Protein AF-A0A937XR50-F1 (afdb_monomer_lite)

Secondary structure (DSSP, 8-state):
---PPPGGG-----PPPGGGS----HHHHHS-B-S----S-----S-SB---PPPPPSS-------HHHHHHHT--

Sequence (76 aa):
MNSALPEFLAADAGRRELRDLPFDNSFVSELPGDPELRNAPRAVRNACYTRVAPTPVAGPRLLAWSDAAGALLGIA

Foldseek 3Di:
DDPDDPCLPDDPPPADDPVPQDDDPCVVVPFAEDPDADPDDDDDPRGPYHDYDDDDDPPDDDDDDDVVVCSSRRHD

pLDDT: mean 85.47, std 17.6, range [39.03, 98.12]

Structure (mmCIF, N/CA/C/O backbone):
data_AF-A0A937XR50-F1
#
_entry.id   AF-A0A937XR50-F1
#
loop_
_atom_site.group_PDB
_atom_site.id
_atom_site.type_symbol
_atom_site.label_atom_id
_atom_site.label_alt_id
_atom_site.label_comp_id
_atom_site.label_asym_id
_atom_site.label_entity_id
_atom_site.label_seq_id
_atom_site.pdbx_PDB_ins_code
_atom_site.Cartn_x
_atom_site.Cartn_y
_atom_site.Cartn_z
_atom_site.occupancy
_atom_site.B_iso_or_equiv
_atom_site.auth_seq_id
_atom_site.auth_comp_id
_atom_site.auth_asym_id
_atom_site.auth_atom_id
_atom_site.pdbx_PDB_model_num
ATOM 1 N N . MET A 1 1 ? -5.731 -30.029 27.167 1.00 41.62 1 MET A N 1
ATOM 2 C CA . MET A 1 1 ? -5.121 -29.451 25.951 1.00 41.62 1 MET A CA 1
ATOM 3 C C . MET A 1 1 ? -5.576 -28.008 25.868 1.00 41.62 1 MET A C 1
ATOM 5 O O . MET A 1 1 ? -6.615 -27.716 25.297 1.00 41.62 1 MET A O 1
ATOM 9 N N . ASN A 1 2 ? -4.872 -27.147 26.599 1.00 39.03 2 ASN A N 1
ATOM 10 C CA . ASN A 1 2 ? -5.189 -25.732 26.713 1.00 39.03 2 ASN A CA 1
ATOM 11 C C . ASN A 1 2 ? -4.683 -25.053 25.437 1.00 39.03 2 ASN A C 1
ATOM 13 O O . ASN A 1 2 ? -3.488 -24.792 25.320 1.00 39.03 2 ASN A O 1
ATOM 17 N N . SER A 1 3 ? -5.556 -24.869 24.448 1.00 48.53 3 SER A N 1
ATOM 18 C CA . SER A 1 3 ? -5.216 -24.090 23.259 1.00 48.53 3 SER A CA 1
ATOM 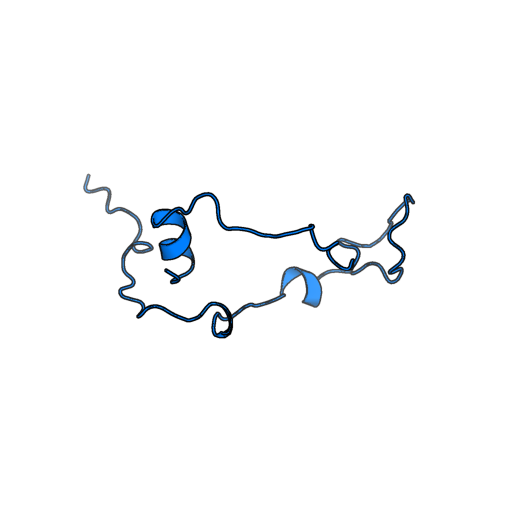19 C C . SER A 1 3 ? -5.308 -22.621 23.651 1.00 48.53 3 SER A C 1
ATOM 21 O O . SER A 1 3 ? -6.360 -22.001 23.516 1.00 48.53 3 SER A O 1
ATOM 23 N N . ALA A 1 4 ? -4.225 -22.093 24.221 1.00 52.34 4 ALA A N 1
ATOM 24 C CA . ALA A 1 4 ? -4.057 -20.657 24.353 1.00 52.34 4 ALA A CA 1
ATOM 25 C C . ALA A 1 4 ? -4.152 -20.064 22.942 1.00 52.34 4 ALA A C 1
ATOM 27 O O . ALA A 1 4 ? -3.431 -20.483 22.033 1.00 52.34 4 ALA A O 1
ATOM 28 N N . LEU A 1 5 ? -5.096 -19.145 22.746 1.00 48.62 5 LEU A N 1
ATOM 29 C CA . LEU A 1 5 ? -5.091 -18.270 21.580 1.00 48.62 5 LEU A CA 1
ATOM 30 C C . LEU A 1 5 ? -3.705 -17.602 21.511 1.00 48.62 5 LEU A C 1
ATOM 32 O O . LEU A 1 5 ? -3.164 -17.265 22.567 1.00 48.62 5 LEU A O 1
ATOM 36 N N . PRO A 1 6 ? -3.099 -17.441 20.321 1.00 44.09 6 PRO A N 1
ATOM 37 C CA . PRO A 1 6 ? -1.796 -16.794 20.214 1.00 44.09 6 PRO A CA 1
ATOM 38 C C . PRO A 1 6 ? -1.843 -15.402 20.866 1.00 44.09 6 PRO A C 1
ATOM 40 O O . PRO A 1 6 ? -2.815 -14.669 20.688 1.00 44.09 6 PRO A O 1
ATOM 43 N N . GLU A 1 7 ? -0.780 -15.034 21.590 1.00 50.88 7 GLU A N 1
ATOM 44 C CA . GLU A 1 7 ? -0.587 -13.762 22.323 1.00 50.88 7 GLU A CA 1
ATOM 45 C C . GLU A 1 7 ? -0.743 -12.482 21.476 1.00 50.88 7 GLU A C 1
ATOM 47 O O . GLU A 1 7 ? -0.644 -11.377 21.999 1.00 50.88 7 GLU A O 1
ATOM 52 N N . PHE A 1 8 ? -1.058 -12.585 20.182 1.00 50.09 8 PHE A N 1
ATOM 53 C CA . PHE A 1 8 ? -1.345 -11.439 19.315 1.00 50.09 8 PHE A CA 1
ATOM 54 C C . PHE A 1 8 ? -2.567 -10.614 19.774 1.00 50.09 8 PHE A C 1
ATOM 56 O O . PHE A 1 8 ? -2.783 -9.502 19.306 1.00 50.09 8 PHE A O 1
ATOM 63 N N . LEU A 1 9 ? -3.359 -11.148 20.710 1.00 47.06 9 LEU A N 1
ATOM 64 C CA . LEU A 1 9 ? -4.495 -10.487 21.362 1.00 47.06 9 LEU A CA 1
ATOM 65 C C . LEU A 1 9 ? -4.146 -9.832 22.710 1.00 47.06 9 LEU A C 1
ATOM 67 O O . LEU A 1 9 ? -5.046 -9.517 23.485 1.00 47.06 9 LEU A O 1
ATOM 71 N N . ALA A 1 10 ? -2.866 -9.623 23.016 1.00 48.75 10 ALA A N 1
ATOM 72 C CA . ALA A 1 10 ? -2.452 -8.862 24.189 1.00 48.75 10 ALA A CA 1
ATOM 73 C C . ALA A 1 10 ? -1.612 -7.654 23.774 1.00 48.75 10 ALA A C 1
ATOM 75 O O . ALA A 1 10 ? -0.402 -7.603 23.973 1.00 48.75 10 ALA A O 1
ATOM 76 N N . ALA A 1 11 ? -2.280 -6.645 23.227 1.00 49.03 11 ALA A N 1
ATOM 77 C CA . ALA A 1 11 ? -1.756 -5.296 23.274 1.00 49.03 11 ALA A CA 1
ATOM 78 C C . ALA A 1 11 ? -2.881 -4.346 23.678 1.00 49.03 11 ALA A C 1
ATOM 80 O O . ALA A 1 11 ? -3.681 -3.912 22.852 1.00 49.03 11 ALA A O 1
ATOM 81 N N . ASP A 1 12 ? -2.875 -3.958 24.951 1.00 55.50 12 ASP A N 1
ATOM 82 C CA . ASP A 1 12 ? -3.246 -2.596 25.332 1.00 55.50 12 ASP A CA 1
ATOM 83 C C . ASP A 1 12 ? -2.163 -1.647 24.779 1.00 55.50 12 ASP A C 1
ATOM 85 O O . ASP A 1 12 ? -1.364 -1.050 25.497 1.00 55.50 12 ASP A O 1
ATOM 89 N N . ALA A 1 13 ? -2.038 -1.611 23.451 1.00 57.62 13 ALA A N 1
ATOM 90 C CA . ALA A 1 13 ? -1.282 -0.589 22.760 1.00 57.62 13 ALA A CA 1
ATOM 91 C C . ALA A 1 13 ? -2.219 0.608 22.708 1.00 57.62 13 ALA A C 1
ATOM 93 O O . ALA A 1 13 ? -3.192 0.601 21.951 1.00 57.62 13 ALA A O 1
ATOM 94 N N . GLY A 1 14 ? -1.951 1.602 23.557 1.00 63.22 14 GLY A N 1
ATOM 95 C CA . GLY A 1 14 ? -2.667 2.871 23.539 1.00 63.22 14 GLY A CA 1
ATOM 96 C C . GLY A 1 14 ? -2.896 3.323 22.098 1.00 63.22 14 GLY A C 1
ATOM 97 O O . GLY A 1 14 ? -1.983 3.262 21.272 1.00 63.22 14 GLY A O 1
ATOM 98 N N . ARG A 1 15 ? -4.144 3.685 21.791 1.00 73.69 15 ARG A N 1
ATOM 99 C CA . ARG A 1 15 ? -4.593 4.014 20.433 1.00 73.69 15 ARG A CA 1
ATOM 100 C C . ARG A 1 15 ? -3.620 4.992 19.785 1.00 73.69 15 ARG A C 1
ATOM 102 O O . ARG A 1 15 ? -3.314 6.032 20.369 1.00 73.69 15 ARG A O 1
ATOM 109 N N . ARG A 1 16 ? -3.147 4.652 18.587 1.00 84.12 16 ARG A N 1
ATOM 110 C CA . ARG A 1 16 ? -2.270 5.520 17.799 1.00 84.12 16 ARG A CA 1
ATOM 111 C C . ARG A 1 16 ? -3.074 6.207 16.711 1.00 84.12 16 ARG A C 1
ATOM 113 O O . ARG A 1 16 ? -3.977 5.614 16.126 1.00 84.12 16 ARG A O 1
ATOM 120 N N . GLU A 1 17 ? -2.708 7.446 16.419 1.00 88.06 17 GLU A N 1
ATOM 121 C CA . GLU A 1 17 ? -3.180 8.128 15.222 1.00 88.06 17 GLU A CA 1
ATOM 122 C C . GLU A 1 17 ? -2.629 7.421 13.978 1.00 88.06 17 GLU A C 1
ATOM 124 O O . GLU A 1 17 ? -1.482 6.970 13.961 1.00 88.06 17 GLU A O 1
ATOM 129 N N . LEU A 1 18 ? -3.417 7.368 12.900 1.00 89.62 18 LEU A N 1
ATOM 130 C CA . LEU A 1 18 ? -3.031 6.689 11.653 1.00 89.62 18 LEU A CA 1
ATOM 131 C C . LEU A 1 18 ? -1.680 7.183 11.097 1.00 89.62 18 LEU A C 1
ATOM 133 O O . LEU A 1 18 ? -0.934 6.415 10.496 1.00 89.62 18 LEU A O 1
ATOM 137 N N . ARG A 1 19 ? -1.368 8.468 11.306 1.00 90.69 19 ARG A N 1
ATOM 138 C CA . ARG A 1 19 ? -0.132 9.115 10.834 1.00 90.69 19 ARG A CA 1
ATOM 139 C C . ARG A 1 19 ? 1.126 8.697 11.601 1.00 90.69 19 ARG A C 1
ATOM 141 O O . ARG A 1 19 ? 2.218 8.880 11.079 1.00 90.69 19 ARG A O 1
ATOM 148 N N . ASP A 1 20 ? 0.961 8.162 12.810 1.00 89.75 20 ASP A N 1
ATOM 149 C CA . ASP A 1 20 ? 2.058 7.797 13.713 1.00 89.75 20 ASP A CA 1
ATOM 150 C C . ASP A 1 20 ? 2.331 6.286 13.697 1.00 89.75 20 ASP A C 1
ATOM 152 O O . ASP A 1 20 ? 3.168 5.781 14.451 1.00 89.75 20 ASP A O 1
ATOM 156 N N . LEU A 1 21 ? 1.618 5.535 12.849 1.00 90.56 21 LEU A N 1
ATOM 157 C CA . LEU A 1 21 ? 1.858 4.110 12.694 1.00 90.56 21 LEU A CA 1
ATOM 158 C C . LEU A 1 21 ? 3.220 3.861 12.031 1.00 90.56 21 LEU A C 1
ATO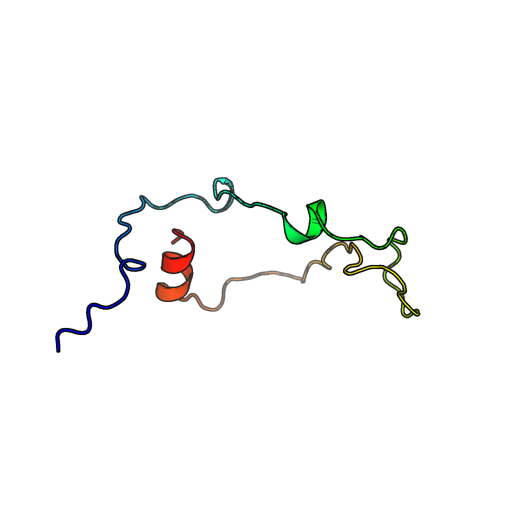M 160 O O . LEU A 1 21 ? 3.504 4.433 10.975 1.00 90.56 21 LEU A O 1
ATOM 164 N N . PRO A 1 22 ? 4.051 2.964 12.593 1.00 90.75 22 PRO A N 1
ATOM 165 C CA . PRO A 1 22 ? 5.267 2.543 11.921 1.00 90.75 22 PRO A CA 1
ATOM 166 C C . PRO A 1 22 ? 4.893 1.777 10.648 1.00 90.75 22 PRO A C 1
ATOM 168 O O . PRO A 1 22 ? 4.150 0.797 10.701 1.00 90.75 22 PRO A O 1
ATOM 171 N N . PHE A 1 23 ? 5.422 2.218 9.509 1.00 91.88 23 PHE A N 1
ATOM 172 C CA . PHE A 1 23 ? 5.253 1.534 8.233 1.00 91.88 23 PHE A CA 1
ATOM 173 C C . PHE A 1 23 ? 6.619 1.262 7.615 1.00 91.88 23 PHE A C 1
ATOM 175 O O . PHE A 1 23 ? 7.348 2.191 7.265 1.00 91.88 23 PHE A O 1
ATOM 182 N N . ASP A 1 24 ? 6.953 -0.018 7.482 1.00 95.06 24 ASP A N 1
ATOM 183 C CA . ASP A 1 24 ? 8.164 -0.461 6.807 1.00 95.06 24 ASP A CA 1
ATOM 184 C C . ASP A 1 24 ? 7.829 -0.923 5.384 1.00 95.06 24 ASP A C 1
ATOM 186 O O . ASP A 1 24 ? 6.998 -1.803 5.166 1.00 95.06 24 ASP A O 1
ATOM 190 N N . ASN A 1 25 ? 8.491 -0.313 4.404 1.00 95.50 25 ASN A N 1
ATOM 191 C CA . ASN A 1 25 ? 8.308 -0.588 2.982 1.00 95.50 25 ASN A CA 1
ATOM 192 C C . ASN A 1 25 ? 9.267 -1.686 2.483 1.00 95.50 25 ASN A C 1
ATOM 194 O O . ASN A 1 25 ? 9.715 -1.614 1.339 1.00 95.50 25 ASN A O 1
ATOM 198 N N . SER A 1 26 ? 9.608 -2.681 3.307 1.00 97.38 26 SER A N 1
ATOM 199 C CA . SER A 1 26 ? 10.647 -3.688 3.015 1.00 97.38 26 SER A CA 1
ATOM 200 C C . SER A 1 26 ? 10.499 -4.344 1.638 1.00 97.38 26 SER A C 1
ATOM 202 O O . SER A 1 26 ? 11.458 -4.380 0.876 1.00 97.38 26 SER A O 1
ATOM 204 N N . PHE A 1 27 ? 9.284 -4.729 1.230 1.00 97.38 27 PHE A N 1
ATOM 205 C CA . PHE A 1 27 ? 9.026 -5.278 -0.111 1.00 97.38 27 PHE A CA 1
ATOM 206 C C . PHE A 1 27 ? 9.471 -4.336 -1.245 1.00 97.38 27 PHE A C 1
ATOM 208 O O . PHE A 1 27 ? 10.058 -4.768 -2.232 1.00 97.38 27 PHE A O 1
ATOM 215 N N . VAL A 1 28 ? 9.192 -3.037 -1.114 1.00 96.56 28 VAL A N 1
ATOM 216 C CA . VAL A 1 28 ? 9.559 -2.020 -2.112 1.00 96.56 28 VAL A CA 1
ATOM 217 C C . VAL A 1 28 ? 11.056 -1.708 -2.039 1.00 96.56 28 VAL A C 1
ATOM 219 O O . VAL A 1 28 ? 11.679 -1.471 -3.073 1.00 96.56 28 VAL A O 1
ATOM 222 N N . SER A 1 29 ? 11.625 -1.694 -0.834 1.00 97.06 29 SER A N 1
ATOM 223 C CA . SER A 1 29 ? 13.031 -1.363 -0.587 1.00 97.06 29 SER A CA 1
ATOM 224 C C . SER A 1 29 ? 13.994 -2.473 -1.007 1.00 97.06 29 SER A C 1
ATOM 226 O O . SER A 1 29 ? 15.100 -2.178 -1.452 1.00 97.06 29 SER A O 1
ATOM 228 N N . GLU A 1 30 ? 13.590 -3.735 -0.869 1.00 98.12 30 GLU A N 1
ATOM 229 C CA . GLU A 1 30 ? 14.477 -4.894 -1.021 1.00 98.12 30 GLU A CA 1
ATOM 230 C C . GLU A 1 30 ? 14.320 -5.613 -2.364 1.00 98.12 30 GLU A C 1
ATOM 232 O O . GLU A 1 30 ? 15.235 -6.321 -2.788 1.00 98.12 30 GLU A O 1
ATOM 237 N N . LEU A 1 31 ? 13.187 -5.442 -3.055 1.00 97.88 31 LEU A N 1
ATOM 238 C CA . LEU A 1 31 ? 12.915 -6.152 -4.305 1.00 97.88 31 LEU A CA 1
ATOM 239 C C . LEU A 1 31 ? 13.052 -5.258 -5.547 1.00 97.88 31 LEU A C 1
ATOM 241 O O . LEU A 1 31 ? 12.832 -4.046 -5.473 1.00 97.88 31 LEU A O 1
ATOM 245 N N . PRO A 1 32 ? 13.364 -5.846 -6.722 1.00 97.88 32 PRO A N 1
ATOM 246 C CA . PRO A 1 32 ? 13.475 -5.100 -7.970 1.00 97.88 32 PRO A CA 1
ATOM 247 C C . PRO A 1 32 ? 12.173 -4.375 -8.330 1.00 97.88 32 PRO A C 1
ATOM 249 O O . PRO A 1 32 ? 11.150 -5.000 -8.613 1.00 97.88 32 PRO A O 1
ATOM 252 N N . GLY A 1 33 ? 12.221 -3.046 -8.342 1.00 97.19 33 GLY A N 1
ATOM 253 C CA . GLY A 1 33 ? 11.146 -2.196 -8.838 1.00 97.19 33 GLY A CA 1
ATOM 254 C C . GLY A 1 33 ? 11.261 -1.957 -10.338 1.00 97.19 33 GLY A C 1
ATOM 255 O O . GLY A 1 33 ? 12.352 -1.909 -10.905 1.00 97.19 33 GLY A O 1
ATOM 256 N N . ASP A 1 34 ? 10.122 -1.773 -10.984 1.00 97.19 34 ASP A N 1
ATOM 257 C CA . ASP A 1 34 ? 10.054 -1.352 -12.372 1.00 97.19 34 ASP A CA 1
ATOM 258 C C . ASP A 1 34 ? 10.533 0.103 -12.512 1.00 97.19 34 ASP A C 1
ATOM 260 O O . ASP A 1 34 ? 9.999 0.980 -11.820 1.00 97.19 34 ASP A O 1
ATOM 264 N N . PRO A 1 35 ? 11.516 0.395 -13.384 1.00 94.38 35 PRO A N 1
ATOM 265 C CA . PRO A 1 35 ? 11.979 1.763 -13.602 1.00 94.38 35 PRO A CA 1
ATOM 266 C C . PRO A 1 35 ? 10.948 2.637 -14.333 1.00 94.38 35 PRO A C 1
ATOM 268 O O . PRO A 1 35 ? 11.042 3.862 -14.279 1.00 94.38 35 PRO A O 1
ATOM 271 N N . GLU A 1 36 ? 9.982 2.039 -15.036 1.00 95.19 36 GLU A N 1
ATOM 272 C CA . GLU A 1 36 ? 8.942 2.772 -15.755 1.00 95.19 36 GLU A CA 1
ATOM 273 C C . GLU A 1 36 ? 7.752 3.089 -14.837 1.00 95.19 36 GLU A C 1
ATOM 275 O O . GLU A 1 36 ? 7.137 2.192 -14.267 1.00 95.19 36 GLU A O 1
ATOM 280 N N . LEU A 1 37 ? 7.381 4.370 -14.756 1.00 92.88 37 LEU A N 1
ATOM 281 C CA . LEU A 1 37 ? 6.323 4.886 -13.875 1.00 92.88 37 LEU A CA 1
ATOM 282 C C . LEU A 1 37 ? 4.988 5.121 -14.596 1.00 92.88 37 LEU A C 1
ATOM 284 O O . LEU A 1 37 ? 3.975 5.418 -13.958 1.00 92.88 37 LEU A O 1
ATOM 288 N N . ARG A 1 38 ? 4.957 5.019 -15.931 1.00 92.56 38 ARG A N 1
ATOM 289 C CA . ARG A 1 38 ? 3.719 5.155 -16.704 1.00 92.56 38 ARG A CA 1
ATOM 290 C C . ARG A 1 38 ? 2.753 4.022 -16.369 1.00 92.56 38 ARG A C 1
ATOM 292 O O . ARG A 1 38 ? 3.055 2.846 -16.574 1.00 92.56 38 ARG A O 1
ATOM 299 N N . ASN A 1 39 ? 1.553 4.404 -15.945 1.00 93.19 39 ASN A N 1
ATOM 300 C CA . ASN A 1 39 ? 0.441 3.487 -15.737 1.00 93.19 39 ASN A CA 1
ATOM 301 C C . ASN A 1 39 ? -0.254 3.182 -17.077 1.00 93.19 39 ASN A C 1
ATOM 303 O O . ASN A 1 39 ? -1.226 3.836 -17.451 1.00 93.19 39 ASN A O 1
ATOM 307 N N . ALA A 1 40 ? 0.301 2.233 -17.834 1.00 93.19 40 ALA A N 1
ATOM 308 C CA . ALA A 1 40 ? -0.234 1.780 -19.116 1.00 93.19 40 ALA A CA 1
ATOM 309 C C . ALA A 1 40 ? -0.023 0.264 -19.298 1.00 93.19 40 ALA A C 1
ATOM 311 O O . ALA A 1 40 ? 0.971 -0.270 -18.798 1.00 93.19 40 ALA A O 1
ATOM 312 N N . PRO A 1 41 ? -0.901 -0.439 -20.043 1.00 94.00 41 PRO A N 1
ATOM 313 C CA . PRO A 1 41 ? -0.719 -1.860 -20.331 1.00 94.00 41 PRO A CA 1
ATOM 314 C C . PRO A 1 41 ? 0.586 -2.135 -21.092 1.00 94.00 41 PRO A C 1
ATOM 316 O O . PRO A 1 41 ? 0.821 -1.567 -22.159 1.00 94.00 41 PRO A O 1
ATOM 319 N N . ARG A 1 42 ? 1.430 -3.026 -20.558 1.00 94.69 42 ARG A N 1
ATOM 320 C CA . ARG A 1 42 ? 2.673 -3.500 -21.191 1.00 94.69 42 ARG A CA 1
ATOM 321 C C . ARG A 1 42 ? 3.182 -4.780 -20.533 1.00 94.69 42 ARG A C 1
ATOM 323 O O . ARG A 1 42 ? 2.728 -5.157 -19.458 1.00 94.69 42 ARG A O 1
ATOM 330 N N . ALA A 1 43 ? 4.183 -5.407 -21.145 1.00 95.38 43 ALA A N 1
ATOM 331 C CA . ALA A 1 43 ? 4.956 -6.449 -20.480 1.00 95.38 43 ALA A CA 1
ATOM 332 C C . ALA A 1 43 ? 5.901 -5.829 -19.434 1.00 95.38 43 ALA A C 1
ATOM 334 O O . ALA A 1 43 ? 6.681 -4.928 -19.749 1.00 95.38 43 ALA A O 1
ATOM 335 N N . VAL A 1 44 ? 5.849 -6.343 -18.206 1.00 95.00 44 VAL A N 1
ATOM 336 C CA . VAL A 1 44 ? 6.757 -5.991 -17.107 1.00 95.00 44 VAL A CA 1
ATOM 337 C C . VAL A 1 44 ? 7.693 -7.179 -16.902 1.00 95.00 44 VAL A C 1
ATOM 339 O O . VAL A 1 44 ? 7.240 -8.278 -16.595 1.00 95.00 44 VAL A O 1
ATOM 342 N N . ARG A 1 45 ? 8.992 -6.996 -17.144 1.00 95.19 45 ARG A N 1
ATOM 343 C CA . ARG A 1 45 ? 10.009 -8.051 -17.001 1.00 95.19 45 ARG A CA 1
ATOM 344 C C . ARG A 1 45 ? 11.047 -7.605 -15.982 1.00 95.19 45 ARG A C 1
ATOM 346 O O . ARG A 1 45 ? 11.356 -6.421 -15.923 1.00 95.19 45 ARG A O 1
ATOM 353 N N . ASN A 1 46 ? 11.609 -8.559 -15.242 1.00 96.25 46 ASN A N 1
ATOM 354 C CA . ASN A 1 46 ? 12.678 -8.335 -14.259 1.00 96.25 46 ASN A CA 1
ATOM 355 C C . ASN A 1 46 ? 12.321 -7.347 -13.128 1.00 96.25 46 ASN A C 1
ATOM 357 O O . ASN A 1 46 ? 13.215 -6.752 -12.534 1.00 96.25 46 ASN A O 1
ATOM 361 N N . ALA A 1 47 ? 11.033 -7.180 -12.826 1.00 97.38 47 ALA A N 1
ATOM 362 C CA . ALA A 1 47 ? 10.538 -6.348 -11.736 1.00 97.38 47 ALA A CA 1
ATOM 363 C C . ALA A 1 47 ? 9.427 -7.079 -10.972 1.00 97.38 47 ALA A C 1
ATOM 365 O O . ALA A 1 47 ? 8.645 -7.825 -11.565 1.00 97.38 47 ALA A O 1
ATOM 366 N N . CYS A 1 48 ? 9.361 -6.850 -9.663 1.00 97.44 48 CYS A N 1
ATOM 367 C CA . CYS A 1 48 ? 8.357 -7.397 -8.751 1.00 97.44 48 CYS A CA 1
ATOM 368 C C . CYS A 1 48 ? 7.160 -6.455 -8.565 1.00 97.44 48 CYS A C 1
ATOM 370 O O . CYS A 1 48 ? 6.083 -6.904 -8.184 1.00 97.44 48 CYS A O 1
ATOM 372 N N . TYR A 1 49 ? 7.338 -5.156 -8.818 1.00 96.25 49 TYR A N 1
ATOM 373 C CA . TYR A 1 49 ? 6.289 -4.148 -8.686 1.00 96.25 49 TYR A CA 1
ATOM 374 C C . TYR A 1 49 ? 6.529 -2.960 -9.620 1.00 96.25 49 TYR A C 1
ATOM 376 O O . TYR A 1 49 ? 7.664 -2.680 -9.995 1.00 96.25 49 TYR A O 1
ATOM 384 N N . THR A 1 50 ? 5.469 -2.208 -9.915 1.00 95.56 50 THR A N 1
ATOM 385 C CA . THR A 1 50 ? 5.528 -0.906 -10.594 1.00 95.56 50 THR A CA 1
ATOM 386 C C . THR A 1 50 ? 4.913 0.149 -9.683 1.00 95.56 50 THR A C 1
ATOM 388 O O . THR A 1 50 ? 3.844 -0.070 -9.112 1.00 95.56 50 THR A O 1
ATOM 391 N N . ARG A 1 51 ? 5.576 1.298 -9.523 1.00 95.38 51 ARG A N 1
ATOM 392 C CA . ARG A 1 51 ? 5.039 2.398 -8.709 1.00 95.38 51 ARG A CA 1
ATOM 393 C C . ARG A 1 51 ? 3.952 3.135 -9.480 1.00 95.38 51 ARG A C 1
ATOM 395 O O . ARG A 1 51 ? 4.150 3.506 -10.633 1.00 95.38 51 ARG A O 1
ATOM 402 N N . VAL A 1 52 ? 2.831 3.393 -8.815 1.00 93.88 52 VAL A N 1
ATOM 403 C CA . VAL A 1 52 ? 1.704 4.151 -9.365 1.00 93.88 52 VAL A CA 1
ATOM 404 C C . VAL A 1 52 ? 1.159 5.113 -8.3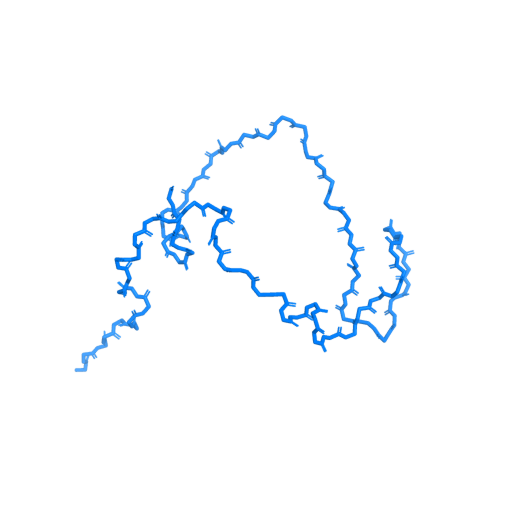17 1.00 93.88 52 VAL A C 1
ATOM 406 O O . VAL A 1 52 ? 1.201 4.829 -7.120 1.00 93.88 52 VAL A O 1
ATOM 409 N N . ALA A 1 53 ? 0.628 6.247 -8.767 1.00 93.31 53 ALA A N 1
ATOM 410 C CA . ALA A 1 53 ? -0.159 7.122 -7.911 1.00 93.31 53 ALA A CA 1
ATOM 411 C C . ALA A 1 53 ? -1.598 6.578 -7.815 1.00 93.31 53 ALA A C 1
ATOM 413 O O . ALA A 1 53 ? -2.203 6.300 -8.858 1.00 93.31 53 ALA A O 1
ATOM 414 N N . PRO A 1 54 ? -2.173 6.429 -6.606 1.00 93.56 54 PRO A N 1
ATOM 415 C CA . PRO A 1 54 ? -3.586 6.106 -6.455 1.00 93.56 54 PRO A CA 1
ATOM 416 C C . PRO A 1 54 ? -4.458 7.156 -7.145 1.00 93.56 54 PRO A C 1
ATOM 418 O O . PRO A 1 54 ? -4.176 8.351 -7.072 1.00 93.56 54 PRO A O 1
ATOM 421 N N . THR A 1 55 ? -5.536 6.725 -7.798 1.00 94.19 55 THR A N 1
ATOM 422 C CA . THR A 1 55 ? -6.533 7.649 -8.354 1.00 94.19 55 THR A CA 1
ATOM 423 C C . THR A 1 55 ? -7.525 8.033 -7.251 1.00 94.19 55 THR A C 1
ATOM 425 O O . THR A 1 55 ? -8.202 7.141 -6.734 1.00 94.19 55 THR A O 1
ATOM 428 N N . PRO A 1 56 ? -7.633 9.316 -6.858 1.00 95.75 56 PRO A N 1
ATOM 429 C CA . PRO A 1 56 ? -8.594 9.742 -5.847 1.00 95.75 56 PRO A CA 1
ATOM 430 C C . PRO A 1 56 ? -10.034 9.489 -6.299 1.00 95.75 56 PRO A C 1
ATOM 432 O O . PRO A 1 56 ? -10.383 9.722 -7.456 1.00 95.75 56 PRO A O 1
ATOM 435 N N . VAL A 1 57 ? -10.883 9.050 -5.374 1.00 95.81 57 VAL A N 1
ATOM 436 C CA . VAL A 1 57 ? -12.321 8.893 -5.621 1.00 95.81 57 VAL A CA 1
ATOM 437 C C . VAL A 1 57 ? -13.073 10.184 -5.295 1.00 95.81 57 VAL A C 1
ATOM 439 O O . VAL A 1 57 ? -12.674 10.944 -4.411 1.00 95.81 57 VAL A O 1
ATOM 442 N N . ALA A 1 58 ? -14.183 10.434 -5.989 1.00 97.00 58 ALA A N 1
ATOM 443 C CA . ALA A 1 58 ? -15.031 11.592 -5.722 1.00 97.00 58 ALA A CA 1
ATOM 444 C C . ALA A 1 58 ? -15.826 11.409 -4.416 1.00 97.00 58 ALA A C 1
ATOM 446 O O . ALA A 1 58 ? -16.538 10.420 -4.253 1.00 97.00 58 ALA A O 1
ATOM 447 N N . GLY A 1 59 ? -15.731 12.382 -3.504 1.00 96.50 59 GLY A N 1
ATOM 448 C CA . GLY A 1 59 ? -16.526 12.434 -2.269 1.00 96.50 59 GLY A CA 1
ATOM 449 C C . GLY A 1 59 ? -16.354 11.224 -1.33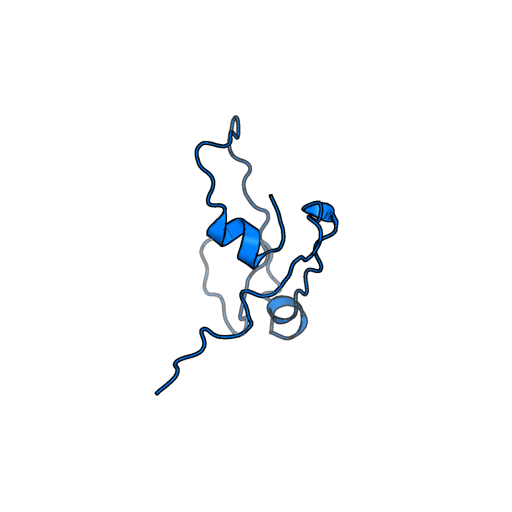5 1.00 96.50 59 GLY A C 1
ATOM 450 O O . GLY A 1 59 ? -17.351 10.551 -1.048 1.00 96.50 59 GLY A O 1
ATOM 451 N N . PRO A 1 60 ? -15.128 10.924 -0.858 1.00 96.50 60 PRO A N 1
ATOM 452 C CA . PRO A 1 60 ? -14.895 9.792 0.034 1.00 96.50 60 PRO A CA 1
ATOM 453 C C . PRO A 1 60 ? -15.668 9.954 1.352 1.00 96.50 60 PRO A C 1
ATOM 455 O O . PRO A 1 60 ? -15.657 11.020 1.965 1.00 96.50 60 PRO A O 1
ATOM 458 N N . ARG A 1 61 ? -16.326 8.878 1.800 1.00 97.06 61 ARG A N 1
ATOM 459 C CA . ARG A 1 61 ? -17.017 8.794 3.096 1.00 97.06 61 ARG A CA 1
ATOM 460 C C . ARG A 1 61 ? -16.850 7.404 3.705 1.00 97.06 61 ARG A C 1
ATOM 462 O O . ARG A 1 61 ? -16.849 6.416 2.971 1.00 97.06 61 ARG A O 1
ATOM 469 N N . LEU A 1 62 ? -16.732 7.327 5.029 1.00 95.44 62 LEU A N 1
ATOM 470 C CA . LEU A 1 62 ? -16.694 6.054 5.749 1.00 95.44 62 LEU A CA 1
ATOM 471 C C . LEU A 1 62 ? -18.100 5.439 5.770 1.00 95.44 62 LEU A C 1
ATOM 473 O O . LEU A 1 62 ? -19.055 6.104 6.165 1.00 95.44 62 LEU A O 1
ATOM 477 N N . LEU A 1 63 ? -18.229 4.187 5.327 1.00 97.06 63 LEU A N 1
ATOM 478 C CA . LEU A 1 63 ? -19.512 3.469 5.304 1.00 97.06 63 LEU A CA 1
ATOM 479 C C . LEU A 1 63 ? -19.606 2.387 6.383 1.00 97.06 63 LEU A C 1
ATOM 481 O O . LEU A 1 63 ? -20.690 2.130 6.893 1.00 97.06 63 LEU A O 1
ATOM 485 N N . ALA A 1 64 ? -18.484 1.744 6.709 1.00 96.88 64 ALA A N 1
ATOM 486 C CA . ALA A 1 64 ? -18.402 0.674 7.694 1.00 96.88 64 ALA A CA 1
ATOM 487 C C . ALA A 1 64 ? -16.985 0.589 8.272 1.00 96.88 64 ALA A C 1
ATOM 489 O O . ALA A 1 64 ? -16.019 0.989 7.619 1.00 96.88 64 ALA A O 1
ATOM 490 N N . TRP A 1 65 ? -16.880 0.037 9.480 1.00 95.06 65 TRP A N 1
ATOM 491 C CA . TRP A 1 65 ? -15.636 -0.151 10.220 1.00 95.06 65 TRP A CA 1
ATOM 492 C C . TRP A 1 65 ? -15.632 -1.514 10.926 1.00 95.06 65 TRP A C 1
ATOM 494 O O . TRP A 1 65 ? -16.692 -2.028 11.281 1.00 95.06 65 TRP A O 1
ATOM 504 N N . SER A 1 66 ? -14.446 -2.097 11.119 1.00 94.25 66 SER A N 1
ATOM 505 C CA . SER A 1 66 ? -14.254 -3.326 11.893 1.00 94.25 66 SER A CA 1
ATOM 506 C C . SER A 1 66 ? -13.269 -3.072 13.026 1.00 94.25 66 SER A C 1
ATOM 508 O O . SER A 1 66 ? -12.074 -2.908 12.780 1.00 94.25 66 SER A O 1
ATOM 510 N N . ASP A 1 67 ? -13.756 -3.121 14.265 1.00 92.81 67 ASP A N 1
ATOM 511 C CA . ASP A 1 67 ? -12.909 -2.955 15.452 1.00 92.81 67 ASP A CA 1
ATOM 512 C C . ASP A 1 67 ? -11.843 -4.048 15.550 1.00 92.81 67 ASP A C 1
ATOM 514 O O . ASP A 1 67 ? -10.709 -3.776 15.929 1.00 92.81 67 ASP A O 1
ATOM 518 N N . ALA A 1 68 ? -12.172 -5.276 15.136 1.00 92.31 68 ALA A N 1
ATOM 519 C CA . ALA A 1 68 ? -11.211 -6.374 15.101 1.00 92.31 68 ALA A CA 1
ATOM 520 C C . ALA A 1 68 ? -10.038 -6.071 14.152 1.00 92.31 68 ALA A C 1
ATOM 522 O O . ALA A 1 68 ? -8.888 -6.304 14.512 1.00 92.31 68 ALA A O 1
ATOM 523 N N . ALA A 1 69 ? -10.309 -5.515 12.965 1.00 92.31 69 ALA A N 1
ATOM 524 C CA . ALA A 1 69 ? -9.255 -5.118 12.031 1.00 92.31 69 ALA A CA 1
ATOM 525 C C . ALA A 1 69 ? -8.460 -3.902 12.536 1.00 92.31 69 ALA A C 1
ATOM 527 O O . ALA A 1 69 ? -7.236 -3.884 12.418 1.00 92.31 69 ALA A O 1
ATOM 528 N N . GLY A 1 70 ? -9.135 -2.918 13.139 1.00 90.75 70 GLY A N 1
ATOM 529 C CA . GLY A 1 70 ? -8.484 -1.778 13.788 1.00 90.75 70 GLY A CA 1
ATOM 530 C C . GLY A 1 70 ? -7.523 -2.211 14.895 1.00 90.75 70 GLY A C 1
ATOM 531 O O . GLY A 1 70 ? -6.383 -1.750 14.942 1.00 90.75 70 GLY A O 1
ATOM 532 N N . ALA A 1 71 ? -7.930 -3.186 15.713 1.00 90.00 71 ALA A N 1
ATOM 533 C CA . ALA A 1 71 ? -7.107 -3.754 16.775 1.00 90.00 71 ALA A CA 1
ATOM 534 C C . ALA A 1 71 ? -5.833 -4.435 16.247 1.00 90.00 71 ALA A C 1
ATOM 536 O O . ALA A 1 71 ? -4.774 -4.251 16.843 1.00 90.00 71 ALA A O 1
ATOM 537 N N . LEU A 1 72 ? -5.888 -5.136 15.102 1.00 90.38 72 LEU A N 1
ATOM 538 C CA . LEU A 1 72 ? -4.690 -5.720 14.467 1.00 90.38 72 LEU A CA 1
ATOM 539 C C . LEU A 1 72 ? -3.630 -4.664 14.113 1.00 90.38 72 LEU A C 1
ATOM 541 O O . LEU A 1 72 ? -2.443 -4.978 14.060 1.00 90.38 72 LEU A O 1
ATOM 545 N N . LEU A 1 73 ? -4.058 -3.426 13.860 1.00 89.25 73 LEU A N 1
ATOM 546 C CA . LEU A 1 73 ? -3.195 -2.303 13.487 1.00 89.25 73 LEU A CA 1
ATOM 547 C C . LEU A 1 73 ? -2.929 -1.336 14.662 1.00 89.25 73 LEU A C 1
ATOM 549 O O . LEU A 1 73 ? -2.040 -0.486 14.580 1.00 89.25 73 LEU A O 1
ATOM 553 N N . GLY A 1 74 ? -3.659 -1.467 15.773 1.00 89.50 74 GLY A N 1
ATOM 554 C CA . GLY A 1 74 ? -3.597 -0.558 16.921 1.00 89.50 74 GLY A CA 1
ATOM 555 C C . GLY A 1 74 ? -4.219 0.822 16.660 1.00 89.50 74 GLY A C 1
ATOM 556 O O . GLY A 1 74 ? -3.686 1.825 17.142 1.00 89.50 74 GLY A O 1
ATOM 557 N N . ILE A 1 75 ? -5.313 0.871 15.890 1.00 89.12 75 ILE A N 1
ATOM 558 C CA . ILE A 1 75 ? -6.083 2.084 15.553 1.00 89.12 75 ILE A CA 1
ATOM 559 C C . ILE A 1 75 ? -7.567 1.925 15.902 1.00 89.12 75 ILE A C 1
ATOM 561 O O . ILE A 1 75 ? -8.086 0.806 15.910 1.00 89.12 75 ILE A O 1
ATOM 565 N N . ALA A 1 76 ? -8.246 3.043 16.167 1.00 80.44 76 ALA A N 1
ATOM 566 C CA . ALA A 1 76 ? -9.687 3.116 16.415 1.00 80.44 76 ALA A CA 1
ATOM 567 C C . ALA A 1 76 ? -10.239 4.504 16.076 1.00 80.44 76 ALA A C 1
ATOM 569 O O . ALA A 1 76 ? -9.469 5.480 16.224 1.00 80.44 76 ALA A O 1
#

Radius of gyration: 18.78 Å; chains: 1; bounding box: 34×42×48 Å

=== Feature glossary ===
Key to the feature types in this record:

Secondary structure (8-state, DSSP). Secondary structure is the local, repeating backbone conformation. DSSP classifies it into eight states by reading the hydrogen-bond network: three helix types (H, G, I), two β types (E, B), two non-regular types (T, S), and unstructured coil (-).

Backbone torsions (φ/ψ). Backbone dihedral angles. Every residue except chain termini has a φ (preceding-C → N → Cα → C) and a ψ (N → Cα → C → next-N). They are reported in degrees following the IUPAC sign convention. Secondary structure is essentially a statement about which (φ, ψ) basin each residue occupies.

Predicted aligned error. Predicted Aligned Error (PAE) is an AlphaFold confidence matrix: entry (i, j) is the expected error in the position of residue j, in ångströms, when the prediction is superimposed on the true structure at residue i. Low PAE within a block of residues means that block is internally rigid and well-predicted; high PAE between two blocks means their relative placement is uncertain even if each block individually is confident.

B-factor. B-factor (Debye–Waller factor) reflects atomic displacement in the crystal lattice. It is an experimental observable (units Å²), not a prediction; low values mean the atom is pinned down, high values mean it moves or is heterogeneous across the crystal.

Secondary structure (3-state, P-SEA). Three-state secondary structure (P-SEA) collapses the eight DSSP classes into helix (a), strand (b), and coil (c). P-SEA assigns these from Cα geometry alone — distances and angles — without requiring backbone oxygens, so it works on any Cα trace.

Sequence. Primary structure: the covalent order of the twenty standard amino acids along the backbone. Two proteins with the same sequence will (almost always) fold to the same structure; two with 30% identity often share a fold but not the details.

pLDDT. pLDDT is the predicted lDDT-Cα score: AlphaFold's confidence that the local environment of each residue (all inter-atomic distances within 15 Å) is correctly placed. It is a per-residue number between 0 and 100, with higher meaning more reliable.

InterPro / GO / CATH / organism. Functional annotations link the protein to curated databases. InterPro entries identify conserved domains and families by matching the sequence against member-database signatures (Pfam, PROSITE, CDD, …). Gene Ontology (GO) terms describe molecular function, biological process, and cellular component in a controlled vocabulary. CATH places the structure in a hierarchical fold classification (Class/Architecture/Topology/Homologous-superfamily). The organism is the source species.

Contact-map, Ramachandran, and PAE plots. Three diagnostic plots accompany the record. The Cα contact map visualizes the tertiary structure as a 2D adjacency matrix (8 Å cutoff, sequence-local contacts suppressed). The Ramachandran plot shows the distribution of backbone (φ, ψ) torsions, with points in the α and β basins reflecting secondary structure content. The PAE plot shows AlphaFold's inter-residue confidence as a color matrix.

mmCIF coordinates. The mmCIF table is the protein's shape written out atom by atom. For each backbone N, Cα, C, and carbonyl O, it records an (x, y, z) coordinate tri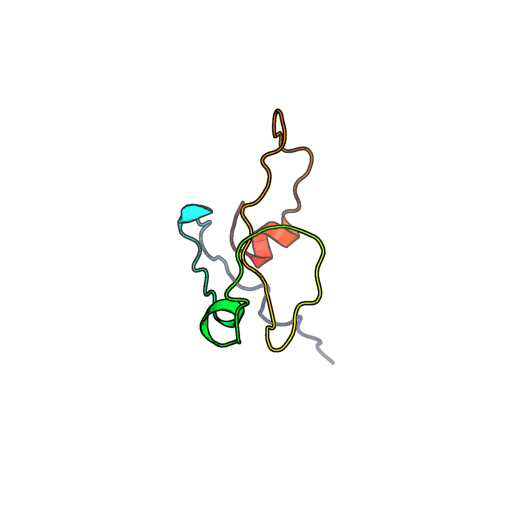ple in Å plus the residue type, chain letter, and residue number.

Radius of gyration, Cα contacts, bounding box. Three whole-structure scalars: the radius of gyration (RMS distance of Cα from centroid, in Å), the count of Cα–Cα contacts (pairs closer than 8 Å and separated by more than four residues in sequence — i.e. tertiary, not local, contacts), and the bounding-box dimensions. Together they distinguish compact globular folds from extended fibres or disordered chains.

Foldseek 3Di. The Foldseek 3Di string encodes local tertiary geometry as a 20-letter alphabet — one character per residue — derived from the relative positions of nearby Cα atoms. Unlike the amino-acid sequence, 3Di is a direct function of the 3D structur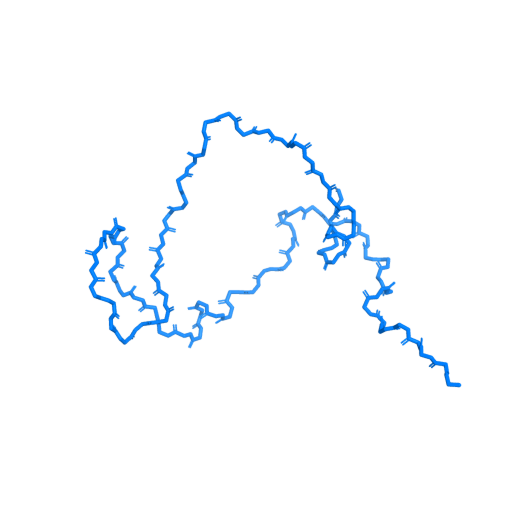e, so two proteins with the same fold have similar 3Di strings even at low sequence identity.

Rendered structure images. Six rendered views show the 3D structure from the faces of a cube — i.e. along ±x, ±y, ±z. Rendering representation is drawn randomly per protein from cartoon (secondary-structure ribbons), sticks (backbone bonds), or molecular surface; coloring is either N→C rainbow (blue at the N-terminus through red at the C-terminus) or one color per chain.

Nearest PDB structures. The Foldseek neighbor list gives the closest experimentally determined structures in the PDB, ranked by structural alignment. TM-score near 1 means near-identical fold; near 0.3 means only rough topology match. This is how one finds what a novel AlphaFold prediction most resembles in the solved-structure universe.

Solvent-accessible surface area. SASA measures how much of the protein is reachable by solvent. It is computed by rolling a water-sized probe over the atomic surface and summing the exposed area (Å²). Per-residue SASA distinguishes core (buried, low SASA) from surface (exposed, high SASA) residues; total SASA is a whole-molecule size measure.